Protein AF-A0A956L9D7-F1 (afdb_monomer_lite)

Secondary structure (DSSP, 8-state):
-----SHHHHHTSSSSSSS---------------------------------SS-PPTTSTTSBPPTTS--STTEEEETTEEEE-SSSPPTTSTTSBPPTTS--STT-EEETTEEE-TT-

pLDDT: mean 71.58, std 18.21, range [41.84, 94.81]

Structure (mmCIF, N/CA/C/O backbone):
data_AF-A0A956L9D7-F1
#
_entry.id   AF-A0A956L9D7-F1
#
loop_
_atom_site.group_PDB
_atom_site.id
_atom_site.type_symbol
_atom_site.label_atom_id
_atom_site.label_alt_id
_atom_site.label_comp_id
_atom_site.label_asym_id
_atom_site.label_entity_id
_atom_site.label_seq_id
_atom_site.pdbx_PDB_ins_code
_atom_site.Cartn_x
_atom_site.Cartn_y
_atom_site.Cartn_z
_atom_site.occupancy
_atom_site.B_iso_or_equiv
_atom_site.auth_seq_id
_atom_site.auth_comp_id
_atom_site.auth_asym_id
_atom_site.auth_atom_id
_atom_site.pdbx_PDB_model_num
ATOM 1 N N . MET A 1 1 ? -44.078 -25.722 11.263 1.00 43.50 1 MET A N 1
ATOM 2 C CA . MET A 1 1 ? -43.896 -26.521 12.496 1.00 43.50 1 MET A CA 1
ATOM 3 C C . MET A 1 1 ? -42.425 -26.381 12.916 1.00 43.50 1 MET A C 1
ATOM 5 O O . MET A 1 1 ? -41.614 -27.222 12.580 1.00 43.50 1 MET A O 1
ATOM 9 N N . LEU A 1 2 ? -41.960 -25.196 13.313 1.00 48.56 2 LEU A N 1
ATOM 10 C CA . LEU A 1 2 ? -42.121 -24.591 14.643 1.00 48.56 2 LEU A CA 1
ATOM 11 C C . LEU A 1 2 ? -41.305 -25.330 15.726 1.00 48.56 2 LEU A C 1
ATOM 13 O O . LEU A 1 2 ? -41.832 -26.193 16.416 1.00 48.56 2 LEU A O 1
ATOM 17 N N . ARG A 1 3 ? -40.033 -24.948 15.900 1.00 50.91 3 ARG A N 1
ATOM 18 C CA . ARG A 1 3 ? -39.352 -24.960 17.207 1.00 50.91 3 ARG A CA 1
ATOM 19 C C . ARG A 1 3 ? -38.561 -23.662 17.386 1.00 50.91 3 ARG A C 1
ATOM 21 O O . ARG A 1 3 ? -37.342 -23.633 17.423 1.00 50.91 3 ARG A O 1
ATOM 28 N N . ALA A 1 4 ? -39.329 -22.580 17.487 1.00 56.34 4 ALA A N 1
ATOM 29 C CA . ALA A 1 4 ? -38.919 -21.255 17.937 1.00 56.34 4 ALA A CA 1
ATOM 30 C C . ALA A 1 4 ? -38.867 -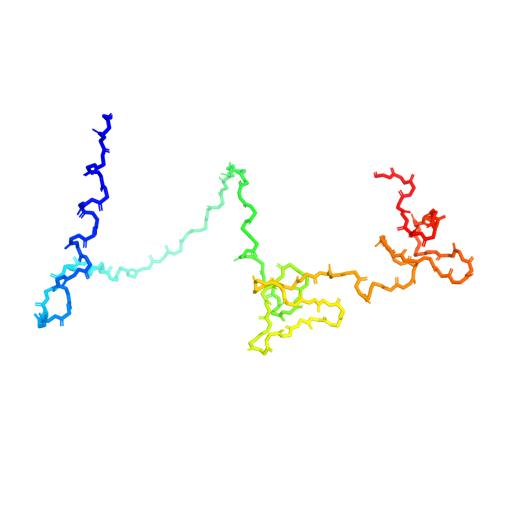21.199 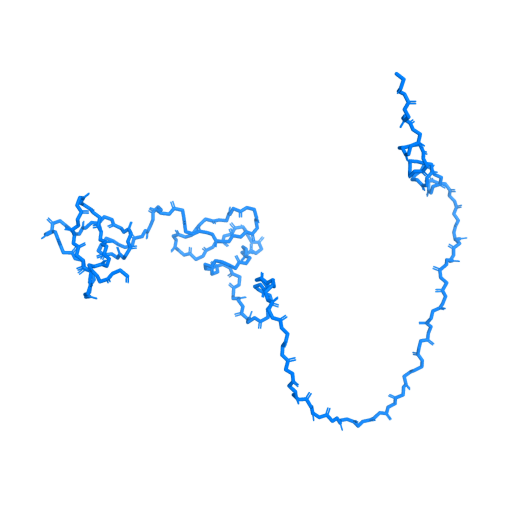19.482 1.00 56.34 4 ALA A C 1
ATOM 32 O O . ALA A 1 4 ? -39.512 -20.356 20.097 1.00 56.34 4 ALA A O 1
ATOM 33 N N . HIS A 1 5 ? -38.171 -22.153 20.114 1.00 57.59 5 HIS A N 1
ATOM 34 C CA . HIS A 1 5 ? -38.140 -22.293 21.580 1.00 57.59 5 HIS A CA 1
ATOM 35 C C . HIS A 1 5 ? -36.784 -21.970 22.224 1.00 57.59 5 HIS A C 1
ATOM 37 O O . HIS A 1 5 ? -36.732 -21.858 23.442 1.00 57.59 5 HIS A O 1
ATOM 43 N N . ASP A 1 6 ? -35.720 -21.761 21.445 1.00 57.25 6 ASP A N 1
ATOM 44 C CA . ASP A 1 6 ? -34.387 -21.483 22.004 1.00 57.25 6 ASP A CA 1
ATOM 45 C C . ASP A 1 6 ? -34.143 -19.979 22.254 1.00 57.25 6 ASP A C 1
ATOM 47 O O . ASP A 1 6 ? -33.473 -19.582 23.201 1.00 57.25 6 ASP A O 1
ATOM 51 N N . SER A 1 7 ? -34.789 -19.100 21.477 1.00 54.06 7 SER A N 1
ATOM 52 C CA . SER A 1 7 ? -34.606 -17.643 21.590 1.00 54.06 7 SER A CA 1
ATOM 53 C C . SER A 1 7 ? -35.311 -16.992 22.788 1.00 54.06 7 SER A C 1
ATOM 55 O O . SER A 1 7 ? -35.011 -15.843 23.106 1.00 54.06 7 SER A O 1
ATOM 57 N N . LEU A 1 8 ? -36.231 -17.689 23.468 1.00 52.50 8 LEU A N 1
ATOM 58 C CA . LEU A 1 8 ? -36.940 -17.126 24.627 1.00 52.50 8 LEU A CA 1
ATOM 59 C C . LEU A 1 8 ? -36.121 -17.197 25.928 1.00 52.50 8 LEU A C 1
ATOM 61 O O . LEU A 1 8 ? -36.329 -16.368 26.809 1.00 52.50 8 LEU A O 1
ATOM 65 N N . ALA A 1 9 ? -35.188 -18.148 26.058 1.00 54.22 9 ALA A N 1
ATOM 66 C CA . ALA A 1 9 ? -34.448 -18.367 27.304 1.00 54.22 9 ALA A CA 1
ATOM 67 C C . ALA A 1 9 ? -33.313 -17.349 27.524 1.00 54.22 9 ALA A C 1
ATOM 69 O O . ALA A 1 9 ? -33.110 -16.902 28.650 1.00 54.22 9 ALA A O 1
ATOM 70 N N . LEU A 1 10 ? -32.618 -16.914 26.463 1.00 50.28 10 LEU A N 1
ATOM 71 C CA . LEU A 1 10 ? -31.544 -15.917 26.592 1.00 50.28 10 LEU A CA 1
ATOM 72 C C . LEU A 1 10 ? -32.072 -14.494 26.838 1.00 50.28 10 LEU A C 1
ATOM 74 O O . LEU A 1 10 ? -31.438 -13.720 27.548 1.00 50.28 10 LEU A O 1
ATOM 78 N N . HIS A 1 11 ? -33.246 -14.148 26.302 1.00 51.59 11 HIS A N 1
ATOM 79 C CA . HIS A 1 11 ? -33.797 -12.795 26.441 1.00 51.59 11 HIS A CA 1
ATOM 80 C C . HIS A 1 11 ? -34.400 -12.505 27.821 1.00 51.59 11 HIS A C 1
ATOM 82 O O . HIS A 1 11 ? -34.530 -11.340 28.182 1.00 51.59 11 HIS A O 1
ATOM 88 N N . LEU A 1 12 ? -34.724 -13.527 28.621 1.00 51.66 12 LEU A N 1
ATOM 89 C CA . LEU A 1 12 ? -35.236 -13.341 29.985 1.00 51.66 12 LEU A CA 1
ATOM 90 C C . LEU A 1 12 ? -34.138 -13.005 31.008 1.00 51.66 12 LEU A C 1
ATOM 92 O O . LEU A 1 12 ? -34.458 -12.513 32.087 1.00 51.66 12 LEU A O 1
ATOM 96 N N . CYS A 1 13 ? -32.858 -13.191 30.668 1.00 50.91 13 CYS A N 1
ATOM 97 C CA . CYS A 1 13 ? -31.746 -12.822 31.549 1.00 50.91 13 CYS A CA 1
ATOM 98 C C . CYS A 1 13 ? -31.400 -11.317 31.472 1.00 50.91 13 CYS A C 1
ATOM 100 O O . CYS A 1 13 ? -30.869 -10.753 32.424 1.00 50.91 13 CYS A O 1
ATOM 102 N N . SER A 1 14 ? -31.747 -10.633 30.372 1.00 50.69 14 SER A N 1
ATOM 103 C CA . SER A 1 14 ? -31.369 -9.225 30.147 1.00 50.69 14 SER A CA 1
ATOM 104 C C . SER A 1 14 ? -32.370 -8.180 30.650 1.00 50.69 14 SER A C 1
ATOM 106 O O . SER A 1 14 ? -32.026 -7.004 30.688 1.00 50.69 14 SER A O 1
ATOM 108 N N . ILE A 1 15 ? -33.598 -8.554 31.029 1.00 53.03 15 ILE A N 1
ATOM 109 C CA . ILE A 1 15 ? -34.650 -7.564 31.359 1.00 53.03 15 ILE A CA 1
ATOM 110 C C . ILE A 1 15 ? -34.863 -7.381 32.872 1.00 53.03 15 ILE A C 1
ATOM 112 O O . ILE A 1 15 ? -35.602 -6.490 33.282 1.00 53.03 15 ILE A O 1
ATOM 116 N N . ALA A 1 16 ? -34.203 -8.184 33.715 1.00 46.03 16 ALA A N 1
ATOM 117 C CA . ALA A 1 16 ? -34.384 -8.160 35.171 1.00 46.03 16 ALA A CA 1
ATOM 118 C C . ALA A 1 16 ? -33.267 -7.435 35.958 1.00 46.03 16 ALA A C 1
ATOM 120 O O . ALA A 1 16 ? -33.316 -7.415 37.182 1.00 46.03 16 ALA A O 1
ATOM 121 N N . THR A 1 17 ? -32.288 -6.801 35.301 1.00 51.19 17 THR A N 1
ATOM 122 C CA . THR A 1 17 ? -31.163 -6.097 35.966 1.00 51.19 17 THR A CA 1
ATOM 123 C C . THR A 1 17 ? -31.288 -4.570 36.013 1.00 51.19 17 THR A C 1
ATOM 125 O O . THR A 1 17 ? -30.407 -3.900 36.545 1.00 51.19 17 THR A O 1
ATOM 128 N N . LEU A 1 18 ? -32.391 -3.988 35.527 1.00 48.91 18 LEU A N 1
ATOM 129 C CA . LEU A 1 18 ? -32.597 -2.529 35.525 1.00 48.91 18 LEU A CA 1
ATOM 130 C C . LEU A 1 18 ? -33.249 -1.962 36.798 1.00 48.91 18 LEU A C 1
ATOM 132 O O . LEU A 1 18 ? -33.567 -0.775 36.843 1.00 48.91 18 LEU A O 1
ATOM 136 N N . ALA A 1 19 ? -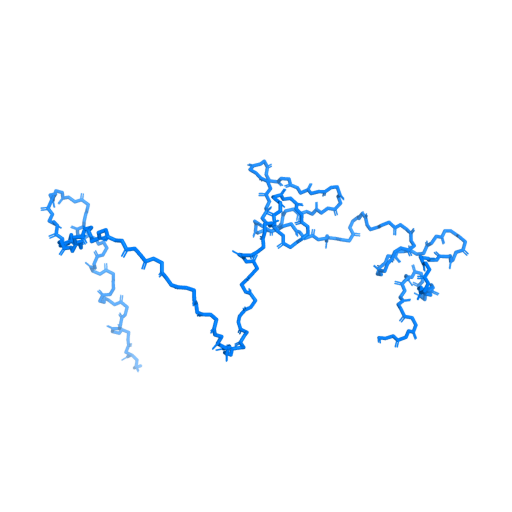33.426 -2.756 37.855 1.00 44.91 19 ALA A N 1
ATOM 137 C CA . ALA A 1 19 ? -33.969 -2.245 39.108 1.00 44.91 19 ALA A CA 1
ATOM 138 C C . ALA A 1 19 ? -33.390 -2.968 40.329 1.00 44.91 19 ALA A C 1
ATOM 140 O O . ALA A 1 19 ? -33.784 -4.082 40.643 1.00 44.91 19 ALA A O 1
ATOM 141 N N . LEU A 1 20 ? -32.529 -2.250 41.055 1.00 48.66 20 LEU A N 1
ATOM 142 C CA . LEU A 1 20 ? -32.154 -2.484 42.451 1.00 48.66 20 LEU A CA 1
ATOM 143 C C . LEU A 1 20 ? -31.397 -3.785 42.780 1.00 48.66 20 LEU A C 1
ATOM 145 O O . LEU A 1 20 ? -31.978 -4.844 42.979 1.00 48.66 20 LEU A O 1
ATOM 149 N N . GLY A 1 21 ? -30.115 -3.606 43.099 1.00 41.84 21 GLY A N 1
ATOM 150 C CA . GLY A 1 21 ? -29.518 -4.322 44.222 1.00 41.84 21 GLY A CA 1
ATOM 151 C C . GLY A 1 21 ? -28.434 -5.317 43.847 1.00 41.84 21 GLY A C 1
ATOM 152 O O . GLY A 1 21 ? -28.679 -6.302 43.163 1.00 41.84 21 GLY A O 1
ATOM 15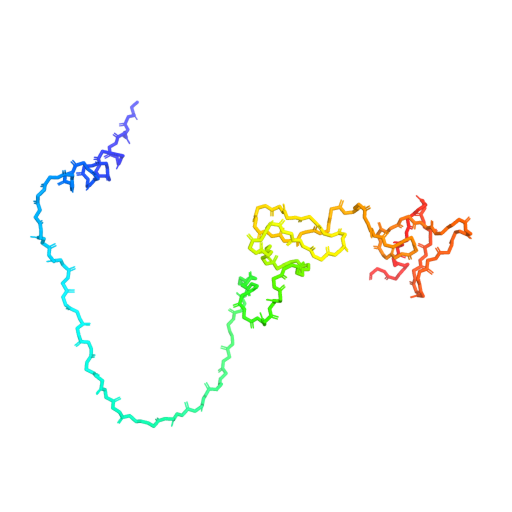3 N N . LEU A 1 22 ? -27.243 -5.037 44.380 1.00 54.28 22 LEU A N 1
ATOM 154 C CA . LEU A 1 22 ? -26.276 -6.010 44.878 1.00 54.28 22 LEU A CA 1
ATOM 155 C C . LEU A 1 22 ? -26.808 -7.452 44.878 1.00 54.28 22 LEU A C 1
ATOM 157 O O . LEU A 1 22 ? -27.565 -7.826 45.771 1.00 54.28 22 LEU A O 1
ATOM 161 N N . LEU A 1 23 ? -26.313 -8.275 43.961 1.00 49.97 23 LEU A N 1
ATOM 162 C CA . LEU A 1 23 ? -26.080 -9.678 44.260 1.00 49.97 23 LEU A CA 1
ATOM 163 C C . LEU A 1 23 ? -24.831 -10.118 43.507 1.00 49.97 23 LEU A C 1
ATOM 165 O O . LEU A 1 23 ? -24.842 -10.387 42.309 1.00 49.97 23 LEU A O 1
ATOM 169 N N . ALA A 1 24 ? -23.735 -10.110 44.255 1.00 46.81 24 ALA A N 1
ATOM 170 C CA . ALA A 1 24 ? -22.515 -10.798 43.912 1.00 46.81 24 ALA A CA 1
ATOM 171 C C . ALA A 1 24 ? -22.826 -12.264 43.556 1.00 46.81 24 ALA A C 1
ATOM 173 O O . ALA A 1 24 ? -23.361 -13.011 44.371 1.00 46.81 24 ALA A O 1
ATOM 174 N N . CYS A 1 25 ? -22.454 -12.678 42.352 1.00 49.34 25 CYS A N 1
ATOM 175 C CA . CYS A 1 25 ? -21.767 -13.949 42.165 1.00 49.34 25 CYS A CA 1
ATOM 176 C C . CYS A 1 25 ? -20.325 -13.552 41.827 1.00 49.34 25 CYS A C 1
ATOM 178 O O . CYS A 1 25 ? -20.109 -12.827 40.865 1.00 49.34 25 CYS A O 1
ATOM 180 N N . GLY A 1 26 ? -19.282 -13.856 42.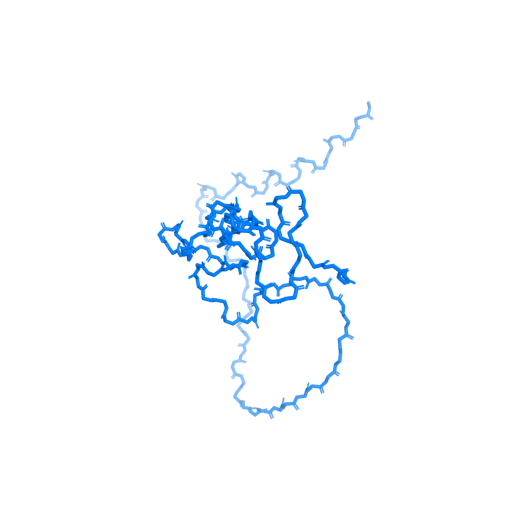570 1.00 49.16 26 GLY A N 1
ATOM 181 C CA . GLY A 1 26 ? -19.032 -14.772 43.668 1.00 49.16 26 GLY A CA 1
ATOM 182 C C . GLY A 1 26 ? -17.506 -14.913 43.659 1.00 49.16 26 GLY A C 1
ATOM 183 O O . GLY A 1 26 ? -16.914 -14.976 42.583 1.00 49.16 26 GLY A O 1
ATOM 184 N N . ASP A 1 27 ? -16.902 -14.819 44.836 1.00 46.12 27 ASP A N 1
ATOM 185 C CA . ASP A 1 27 ? -15.472 -14.813 45.123 1.00 46.12 27 ASP A CA 1
ATOM 186 C C . ASP A 1 27 ? -14.683 -15.975 44.498 1.00 46.12 27 ASP A C 1
ATOM 188 O O . ASP A 1 27 ? -14.987 -17.131 44.768 1.00 46.12 27 ASP A O 1
ATOM 192 N N . ASP A 1 28 ? -13.579 -15.650 43.823 1.00 50.09 28 ASP A N 1
ATOM 193 C CA . ASP A 1 28 ? -12.349 -16.444 43.887 1.00 50.09 28 ASP A CA 1
ATOM 194 C C . ASP A 1 28 ? -11.182 -15.469 44.104 1.00 50.09 28 ASP A C 1
ATOM 196 O O . ASP A 1 28 ? -10.536 -14.959 43.188 1.00 50.09 28 ASP A O 1
ATOM 200 N N . VAL A 1 29 ? -10.991 -15.123 45.380 1.00 52.59 29 VAL A N 1
ATOM 201 C CA . VAL A 1 29 ? -9.761 -14.527 45.903 1.00 52.59 29 VAL A CA 1
ATOM 202 C C . VAL A 1 29 ? -8.717 -15.637 45.914 1.00 52.59 29 VAL A C 1
ATOM 204 O O . VAL A 1 29 ? -8.589 -16.363 46.899 1.00 52.59 29 VAL A O 1
ATOM 207 N N . ASP A 1 30 ? -7.989 -15.789 44.812 1.00 52.59 30 ASP A N 1
ATOM 208 C CA . ASP A 1 30 ? -6.827 -16.672 44.786 1.00 52.59 30 ASP A CA 1
ATOM 209 C C . ASP A 1 30 ? -5.683 -16.014 45.587 1.00 52.59 30 ASP A C 1
ATOM 211 O O . ASP A 1 30 ? -5.304 -14.865 45.308 1.00 52.59 30 ASP A O 1
ATOM 215 N N . PRO A 1 31 ? -5.163 -16.670 46.638 1.00 59.84 31 PRO A N 1
ATOM 216 C CA . PRO A 1 31 ? -4.121 -16.112 47.481 1.00 59.84 31 PRO A CA 1
ATOM 217 C C . PRO A 1 31 ? -2.825 -15.901 46.692 1.00 59.84 31 PRO A C 1
ATOM 219 O O . PRO A 1 31 ? -2.333 -16.778 45.989 1.00 59.84 31 PRO A O 1
ATOM 222 N N . ILE A 1 32 ? -2.241 -14.716 46.871 1.00 63.22 32 ILE A N 1
ATOM 223 C CA . ILE A 1 32 ? -0.894 -14.375 46.413 1.00 63.22 32 ILE A CA 1
ATOM 224 C C . ILE A 1 32 ? 0.098 -15.321 47.104 1.00 63.22 32 ILE A C 1
ATOM 226 O O . ILE A 1 32 ? 0.480 -15.091 48.252 1.00 63.22 32 ILE A O 1
ATOM 230 N N . GLU A 1 33 ? 0.540 -16.365 46.405 1.00 63.34 33 GLU A N 1
ATOM 231 C CA . GLU A 1 33 ? 1.741 -17.117 46.765 1.00 63.34 33 GLU A CA 1
ATOM 232 C C . GLU A 1 33 ? 2.969 -16.440 46.133 1.00 63.34 33 GLU A C 1
ATOM 234 O O . GLU A 1 33 ? 3.072 -16.346 44.904 1.00 63.34 33 GLU A O 1
ATOM 239 N N . PRO A 1 34 ? 3.927 -15.937 46.932 1.00 62.75 34 PRO A N 1
ATOM 240 C CA . PRO A 1 34 ? 5.171 -15.429 46.396 1.00 62.75 34 PRO A CA 1
ATOM 241 C C . PRO A 1 34 ? 6.150 -16.587 46.177 1.00 62.75 34 PRO A C 1
ATOM 243 O O . PRO A 1 34 ? 6.608 -17.213 47.130 1.00 62.75 34 PRO A O 1
ATOM 246 N N . ALA A 1 35 ? 6.545 -16.768 44.916 1.00 50.75 35 ALA A N 1
ATOM 247 C CA . ALA A 1 35 ? 7.937 -16.800 44.458 1.00 50.75 35 ALA A CA 1
ATOM 248 C C . ALA A 1 35 ? 8.289 -17.934 43.476 1.00 50.75 35 ALA A C 1
ATOM 250 O O . ALA A 1 35 ? 7.885 -19.084 43.594 1.00 50.75 35 ALA A O 1
ATOM 251 N N . THR A 1 36 ? 9.224 -17.559 42.600 1.00 50.75 36 THR A N 1
ATOM 252 C CA . THR A 1 36 ? 10.190 -18.386 41.859 1.00 50.75 36 THR A CA 1
ATOM 253 C C . THR A 1 36 ? 9.770 -18.968 40.503 1.00 50.75 36 THR A C 1
ATOM 255 O O . THR A 1 36 ? 9.276 -20.076 40.365 1.00 50.75 36 THR A O 1
ATOM 258 N N . THR A 1 37 ? 10.069 -18.168 39.475 1.00 56.16 37 THR A N 1
ATOM 259 C CA . THR A 1 37 ? 10.817 -18.512 38.253 1.00 56.16 37 THR A CA 1
ATOM 260 C C . THR A 1 37 ? 10.923 -19.991 37.861 1.00 56.16 37 THR A C 1
ATOM 262 O O . THR A 1 37 ? 11.671 -20.740 38.485 1.00 56.16 37 THR A O 1
ATOM 265 N N . SER A 1 38 ? 10.383 -20.350 36.690 1.00 59.84 38 SER A N 1
ATOM 266 C CA . SER A 1 38 ? 11.045 -21.315 35.799 1.00 59.84 38 SER A CA 1
ATOM 267 C C . SER A 1 38 ? 10.596 -21.156 34.343 1.00 59.84 38 SER A C 1
ATOM 269 O O . SER A 1 38 ? 9.409 -21.148 34.032 1.00 59.84 38 SER A O 1
ATOM 271 N N . VAL A 1 39 ? 11.585 -21.005 33.462 1.00 68.69 39 VAL A N 1
ATOM 272 C CA . VAL A 1 39 ? 11.472 -20.920 32.002 1.00 68.69 39 VAL A CA 1
ATOM 273 C C . VAL A 1 39 ? 11.292 -22.328 31.433 1.00 68.69 39 VAL A C 1
ATOM 275 O O . VAL A 1 39 ? 12.048 -23.230 31.786 1.00 68.69 39 VAL A O 1
ATOM 278 N N . GLY A 1 40 ? 10.351 -22.505 30.502 1.00 52.25 40 GLY A N 1
ATOM 279 C CA . GLY A 1 40 ? 10.162 -23.769 29.788 1.00 52.25 40 GLY A CA 1
ATOM 280 C C . GLY A 1 40 ? 9.418 -23.615 28.462 1.00 52.25 40 GLY A C 1
ATOM 281 O O . GLY A 1 40 ? 8.205 -23.773 28.409 1.00 52.25 40 GLY A O 1
ATOM 282 N N . ALA A 1 41 ? 10.167 -23.337 27.390 1.00 60.47 41 ALA A N 1
ATOM 283 C CA . ALA A 1 41 ? 9.803 -23.674 26.006 1.00 60.47 41 ALA A CA 1
ATOM 284 C C . ALA A 1 41 ? 9.639 -25.211 25.898 1.00 60.47 41 ALA A C 1
ATOM 286 O O . ALA A 1 41 ? 10.309 -25.936 26.626 1.00 60.47 41 ALA A O 1
ATOM 287 N N . THR A 1 42 ? 8.836 -25.858 25.051 1.00 61.28 42 THR A N 1
ATOM 288 C CA . THR A 1 42 ? 8.488 -25.706 23.620 1.00 61.28 42 THR A CA 1
ATOM 289 C C . THR A 1 42 ? 7.349 -26.740 23.403 1.00 61.28 42 THR A C 1
ATOM 291 O O . THR A 1 42 ? 7.404 -27.803 24.019 1.00 61.28 42 THR A O 1
ATOM 294 N N . THR A 1 43 ? 6.282 -26.581 22.607 1.00 50.03 43 THR A N 1
ATOM 295 C CA . THR A 1 43 ? 6.206 -26.780 21.137 1.00 50.03 43 THR A CA 1
ATOM 296 C C . THR A 1 43 ? 4.724 -26.668 20.698 1.00 50.03 43 THR A C 1
ATOM 298 O O . THR A 1 43 ? 3.845 -27.124 21.424 1.00 50.03 43 THR A O 1
ATOM 301 N N . ALA A 1 44 ? 4.466 -26.064 19.531 1.00 70.62 44 ALA A N 1
ATOM 302 C CA . ALA A 1 44 ? 3.163 -25.660 18.965 1.00 70.62 44 ALA A CA 1
ATOM 303 C C . ALA A 1 44 ? 2.192 -26.803 18.559 1.00 70.62 44 ALA A C 1
ATOM 305 O O . ALA A 1 44 ? 2.615 -27.953 18.425 1.00 70.62 44 ALA A O 1
ATOM 306 N N . PRO A 1 45 ? 0.913 -26.467 18.256 1.00 55.62 45 PRO A N 1
ATOM 307 C CA . PRO A 1 45 ? 0.540 -26.401 16.833 1.00 55.62 45 PRO A CA 1
ATOM 308 C C . PRO A 1 45 ? -0.342 -25.195 16.407 1.00 55.62 45 PRO A C 1
ATOM 310 O O . PRO A 1 45 ? -1.304 -24.827 17.066 1.00 55.62 45 PRO A O 1
ATOM 313 N N . THR A 1 46 ? 0.021 -24.644 15.243 1.00 54.00 46 THR A N 1
ATOM 314 C CA . THR A 1 46 ? -0.790 -24.199 14.085 1.00 54.00 46 THR A CA 1
ATOM 315 C C . THR A 1 46 ? -2.059 -23.332 14.261 1.00 54.00 46 THR A C 1
ATOM 317 O O . THR A 1 46 ? -3.157 -23.834 14.477 1.00 54.00 46 THR A O 1
ATOM 320 N N . THR A 1 47 ? -1.875 -22.045 13.928 1.00 56.50 47 THR A N 1
ATOM 321 C CA . THR A 1 47 ? -2.752 -21.151 13.134 1.00 56.50 47 THR A CA 1
ATOM 322 C C . THR A 1 47 ? -4.122 -20.750 13.692 1.00 56.50 47 THR A C 1
ATOM 324 O O . THR A 1 47 ? -5.165 -21.222 13.247 1.00 56.50 47 THR A O 1
ATOM 327 N N . ALA A 1 48 ? -4.108 -19.688 14.494 1.00 49.03 48 ALA A N 1
ATOM 328 C CA . ALA A 1 48 ? -4.851 -18.480 14.146 1.00 49.03 48 ALA A CA 1
ATOM 329 C C . ALA A 1 48 ? -3.816 -17.357 13.994 1.00 49.03 48 ALA A C 1
ATOM 331 O O . ALA A 1 48 ? -2.871 -17.291 14.779 1.00 49.03 48 ALA A O 1
ATOM 332 N N . ALA A 1 49 ? -3.939 -16.531 12.958 1.00 50.38 49 ALA A N 1
ATOM 333 C CA . ALA A 1 49 ? -3.164 -15.306 12.827 1.00 50.38 49 ALA A CA 1
ATOM 334 C C . ALA A 1 49 ? -3.623 -14.332 13.923 1.00 50.38 49 ALA A C 1
ATOM 336 O O . ALA A 1 49 ? -4.492 -13.495 13.708 1.00 50.38 49 ALA A O 1
ATOM 337 N N . ASP A 1 50 ? -3.099 -14.527 15.128 1.00 47.69 50 ASP A N 1
ATOM 338 C CA . ASP A 1 50 ? -3.169 -13.573 16.221 1.00 47.69 50 ASP A CA 1
ATOM 339 C C . ASP A 1 50 ? -2.059 -12.548 15.973 1.00 47.69 50 ASP A C 1
ATOM 341 O O . ASP A 1 50 ? -0.896 -12.741 16.327 1.00 47.69 50 ASP A O 1
ATOM 345 N N . SER A 1 51 ? -2.403 -11.482 15.254 1.00 54.25 51 SER A N 1
ATOM 346 C CA . SER A 1 51 ? -1.513 -10.352 14.966 1.00 54.25 51 SER A CA 1
ATOM 347 C C . SER A 1 51 ? -1.257 -9.472 16.202 1.00 54.25 51 SER A C 1
ATOM 349 O O . SER A 1 51 ? -1.037 -8.273 16.061 1.00 54.25 51 SER A O 1
ATOM 351 N N . THR A 1 52 ? -1.302 -10.008 17.429 1.00 53.62 52 THR A N 1
ATOM 352 C CA . THR A 1 52 ? -1.316 -9.192 18.659 1.00 53.62 52 THR A CA 1
ATOM 353 C C . THR A 1 52 ? -0.266 -9.608 19.688 1.00 53.62 52 THR A C 1
ATOM 355 O O . THR A 1 52 ? -0.441 -9.416 20.887 1.00 53.62 52 THR A O 1
ATOM 358 N N . THR A 1 53 ? 0.899 -10.116 19.268 1.00 54.34 53 THR A N 1
ATOM 359 C CA . THR A 1 53 ? 2.094 -10.097 20.147 1.00 54.34 53 THR A CA 1
ATOM 360 C C . THR A 1 53 ? 3.412 -9.952 19.375 1.00 54.34 53 THR A C 1
ATOM 362 O O . THR A 1 53 ? 4.400 -10.638 19.620 1.00 54.34 53 THR A O 1
ATOM 365 N N . GLY A 1 54 ? 3.452 -9.012 18.437 1.00 57.25 54 GLY A N 1
ATOM 366 C CA . GLY A 1 54 ? 4.645 -8.197 18.190 1.00 57.25 54 GLY A CA 1
ATOM 367 C C . GLY A 1 54 ? 4.261 -6.747 18.499 1.00 57.25 54 GLY A C 1
ATOM 368 O O . GLY A 1 54 ? 3.081 -6.436 18.350 1.00 57.25 54 GLY A O 1
ATOM 369 N N . PRO A 1 55 ? 5.165 -5.863 18.967 1.00 61.66 55 PRO A N 1
ATOM 370 C CA . PRO A 1 55 ? 4.840 -4.455 19.186 1.00 61.66 55 PRO A CA 1
ATOM 371 C C . PRO A 1 55 ? 4.562 -3.793 17.834 1.00 61.66 55 PRO A C 1
ATOM 373 O O . PRO A 1 55 ? 5.442 -3.198 17.216 1.00 61.66 55 PRO A O 1
ATOM 376 N N . CYS A 1 56 ? 3.341 -3.952 17.345 1.00 76.75 56 CYS A N 1
ATOM 377 C CA . CYS A 1 56 ? 2.839 -3.185 16.237 1.00 76.75 56 CYS A CA 1
ATOM 378 C C . CYS A 1 56 ? 2.645 -1.751 16.727 1.00 76.75 56 CYS A C 1
ATOM 380 O O . CYS A 1 56 ? 1.946 -1.511 17.711 1.00 76.75 56 CYS A O 1
ATOM 382 N N . VAL A 1 57 ? 3.319 -0.805 16.084 1.00 86.81 57 VAL A N 1
ATOM 383 C CA . VAL A 1 57 ? 3.131 0.614 16.380 1.00 86.81 57 VAL A CA 1
ATOM 384 C C . VAL A 1 57 ? 1.790 1.026 15.785 1.00 86.81 57 VAL A C 1
ATOM 386 O O . VAL A 1 57 ? 1.537 0.742 14.613 1.00 86.81 57 VAL A O 1
ATOM 389 N N . ASP A 1 58 ? 0.936 1.666 16.586 1.00 90.06 58 ASP A N 1
ATOM 390 C CA . ASP A 1 58 ? -0.346 2.185 16.108 1.00 90.06 58 ASP A CA 1
ATOM 391 C C . ASP A 1 58 ? -0.121 3.026 14.845 1.00 90.06 58 ASP A C 1
ATOM 393 O O . ASP A 1 58 ? 0.711 3.937 14.831 1.00 90.06 58 ASP A O 1
ATOM 397 N N . GLY A 1 59 ? -0.858 2.714 13.783 1.00 86.75 59 GLY A N 1
ATOM 398 C CA . GLY A 1 59 ? -0.726 3.366 12.485 1.00 86.75 59 GLY A CA 1
ATOM 399 C C . GLY A 1 59 ? 0.024 2.573 11.409 1.00 86.75 59 GLY A C 1
ATOM 400 O O . GLY A 1 59 ? -0.103 2.933 10.244 1.00 86.75 59 GLY A O 1
ATOM 401 N N . GLN A 1 60 ? 0.741 1.500 11.747 1.00 88.94 60 GLN A N 1
ATOM 402 C CA . GLN A 1 60 ? 1.479 0.674 10.774 1.00 88.94 60 GLN A CA 1
ATOM 403 C C . GLN A 1 60 ? 0.566 -0.254 9.955 1.00 88.94 60 GLN A C 1
ATOM 405 O O . GLN A 1 60 ? -0.544 -0.582 10.370 1.00 88.94 60 GLN A O 1
ATOM 410 N N . GLU A 1 61 ? 1.038 -0.732 8.801 1.00 86.00 61 GLU A N 1
ATOM 411 C CA . GLU A 1 61 ? 0.289 -1.684 7.966 1.00 86.00 61 GLU A CA 1
ATOM 412 C C . GLU A 1 61 ? -0.072 -2.952 8.758 1.00 86.00 61 GLU A C 1
ATOM 414 O O . GLU A 1 61 ? 0.776 -3.558 9.415 1.00 86.00 61 GLU A O 1
ATOM 419 N N . GLY A 1 62 ? -1.349 -3.342 8.728 1.00 84.19 62 GLY A N 1
ATOM 420 C CA . GLY A 1 62 ? -1.856 -4.504 9.463 1.00 84.19 62 GLY A CA 1
ATOM 421 C C . GLY A 1 62 ? -1.960 -4.296 10.979 1.00 84.19 62 GLY A C 1
ATOM 422 O O . GLY A 1 62 ? -2.160 -5.269 11.706 1.00 84.19 62 GLY A O 1
ATOM 423 N N . CYS A 1 63 ? -1.833 -3.054 11.452 1.00 91.56 63 CYS A N 1
ATOM 424 C CA . CYS A 1 63 ? -1.838 -2.675 12.866 1.00 91.56 63 CYS A CA 1
ATOM 425 C C . CYS A 1 63 ? -3.048 -1.779 13.190 1.00 91.56 63 CYS A C 1
ATOM 427 O O . CYS A 1 63 ? -3.668 -1.237 12.265 1.00 91.56 63 CYS A O 1
ATOM 429 N N . PRO A 1 64 ? -3.425 -1.618 14.475 1.00 92.12 64 PRO A N 1
ATOM 430 C CA . PRO A 1 64 ? -4.549 -0.769 14.835 1.00 92.12 64 PRO A CA 1
ATOM 431 C C . PRO A 1 64 ? -4.312 0.689 14.447 1.00 92.12 64 PRO A C 1
ATOM 433 O O . PRO A 1 64 ? -3.180 1.181 14.433 1.00 92.12 64 PRO A O 1
ATOM 436 N N . CYS A 1 65 ? -5.397 1.392 14.137 1.00 92.75 65 CYS A N 1
ATOM 437 C CA . CYS A 1 65 ? -5.327 2.820 13.866 1.00 92.75 65 CYS A CA 1
ATOM 438 C C . CYS A 1 65 ? -4.886 3.591 15.112 1.00 92.75 65 CYS A C 1
ATOM 440 O O . CYS A 1 65 ? -5.204 3.221 16.241 1.00 92.75 65 CYS A O 1
ATOM 442 N N . THR A 1 66 ? -4.202 4.717 14.910 1.00 91.88 66 THR A N 1
ATOM 443 C CA . THR A 1 66 ? -3.904 5.634 16.019 1.00 91.88 66 THR A CA 1
ATOM 444 C C . THR A 1 66 ? -5.197 6.094 16.711 1.00 91.88 66 THR A C 1
ATOM 446 O O . THR A 1 66 ? -6.259 6.102 16.081 1.00 91.88 66 THR A O 1
ATOM 449 N N . PRO A 1 67 ? -5.142 6.594 17.962 1.00 88.19 67 PRO A N 1
ATOM 450 C CA . PRO A 1 67 ? -6.319 7.140 18.652 1.00 88.19 67 PRO A CA 1
ATOM 451 C C . PRO A 1 67 ? -7.051 8.261 17.890 1.00 88.19 67 PRO A C 1
ATOM 453 O O . PRO A 1 67 ? -8.200 8.569 18.196 1.00 88.19 67 PRO A O 1
ATOM 456 N N . GLY A 1 68 ? -6.391 8.890 16.909 1.00 89.44 68 GLY A N 1
ATOM 457 C CA . GLY A 1 68 ? -6.983 9.880 16.006 1.00 89.44 68 GLY A CA 1
ATOM 458 C C . GLY A 1 68 ? -7.628 9.299 14.741 1.00 89.44 68 GLY A C 1
ATOM 459 O O . GLY A 1 68 ? -8.038 10.074 13.881 1.00 89.44 68 GLY A O 1
ATOM 460 N N . GLY A 1 69 ? -7.682 7.971 14.588 1.00 89.44 69 GLY A N 1
ATOM 461 C CA . GLY A 1 69 ? -8.151 7.292 13.375 1.00 89.44 69 GLY A CA 1
ATOM 462 C C . GLY A 1 69 ? -7.197 7.422 12.183 1.00 89.44 69 GLY A C 1
ATOM 463 O O . GLY A 1 69 ? -7.607 7.223 11.042 1.00 89.44 69 GLY A O 1
ATOM 464 N N . ALA A 1 70 ? -5.941 7.798 12.429 1.00 88.50 70 ALA A N 1
ATOM 465 C CA . ALA A 1 70 ? -4.921 7.959 11.399 1.00 88.50 70 ALA A CA 1
ATOM 466 C C . ALA A 1 70 ? -4.001 6.736 11.326 1.00 88.50 70 ALA A C 1
ATOM 468 O O . ALA A 1 70 ? -3.814 6.029 12.319 1.00 88.50 70 ALA A O 1
ATOM 469 N N . CYS A 1 71 ? -3.400 6.552 10.156 1.00 91.50 71 CYS A N 1
ATOM 470 C CA . CYS A 1 71 ? -2.382 5.551 9.878 1.00 91.50 71 CYS A CA 1
ATOM 471 C C . CYS A 1 71 ? -1.136 6.220 9.287 1.00 91.50 71 CYS A C 1
ATOM 473 O O . CYS A 1 71 ? -1.154 7.424 9.003 1.00 91.50 71 CYS A O 1
ATOM 475 N N . ASP A 1 72 ? -0.067 5.448 9.104 1.00 88.62 72 ASP A N 1
ATOM 476 C CA . ASP A 1 72 ? 1.142 5.896 8.428 1.00 88.62 72 ASP A CA 1
ATOM 477 C C . ASP A 1 72 ? 0.821 6.434 7.023 1.00 88.62 72 ASP A C 1
ATOM 479 O O . ASP A 1 72 ? -0.198 6.066 6.421 1.00 88.62 72 ASP A O 1
ATOM 483 N N . PRO A 1 73 ? 1.663 7.339 6.491 1.00 83.75 73 PRO A N 1
ATOM 484 C CA . PRO A 1 73 ? 1.438 7.969 5.203 1.00 83.75 73 PRO A CA 1
ATOM 485 C C . PRO A 1 73 ? 1.158 6.941 4.113 1.00 83.75 73 PRO A C 1
ATOM 487 O O . PRO A 1 73 ? 2.030 6.189 3.691 1.00 83.75 73 PRO A O 1
ATOM 490 N N . GLY A 1 74 ? -0.078 6.970 3.638 1.00 76.94 74 GLY A N 1
ATOM 491 C CA . GLY A 1 74 ? -0.533 6.160 2.531 1.00 76.94 74 GLY A CA 1
ATOM 492 C C . GLY A 1 74 ? -1.369 4.934 2.879 1.00 76.94 74 GLY A C 1
ATOM 493 O O . GLY A 1 74 ? -1.875 4.274 1.972 1.00 76.94 74 GLY A O 1
ATOM 494 N N . LEU A 1 75 ? -1.596 4.708 4.168 1.00 85.94 75 LEU A N 1
ATOM 495 C CA . LEU A 1 75 ? -2.543 3.736 4.691 1.00 85.94 75 LEU A CA 1
ATOM 496 C C . LEU A 1 75 ? -3.872 4.425 5.041 1.00 85.94 75 LEU A C 1
ATOM 498 O O . LEU A 1 75 ? -3.910 5.611 5.384 1.00 85.94 75 LEU A O 1
ATOM 502 N N . GLN A 1 76 ? -4.977 3.684 4.985 1.00 88.62 76 GLN A N 1
ATOM 503 C CA . GLN A 1 76 ? -6.271 4.125 5.508 1.00 88.62 76 GLN A CA 1
ATOM 504 C C . GLN A 1 76 ? -6.703 3.262 6.683 1.00 88.62 76 GLN A C 1
ATOM 506 O O . GLN A 1 76 ? -6.541 2.044 6.676 1.00 88.62 76 GLN A O 1
ATOM 511 N N . CYS A 1 77 ? -7.320 3.913 7.666 1.00 91.81 77 CYS A N 1
ATOM 512 C CA . CYS A 1 77 ? -7.979 3.232 8.765 1.00 91.81 77 CYS A CA 1
ATOM 513 C C . CYS A 1 77 ? -9.322 2.659 8.288 1.00 91.81 77 CYS A C 1
ATOM 515 O O . CYS A 1 77 ? -10.285 3.408 8.095 1.00 91.81 77 CYS A O 1
ATOM 517 N N . LEU A 1 78 ? -9.397 1.341 8.095 1.00 89.75 78 LEU A N 1
ATOM 518 C CA . LEU A 1 78 ? -10.639 0.615 7.832 1.00 89.75 78 LEU A CA 1
ATOM 519 C C . LEU A 1 78 ? -10.890 -0.384 8.959 1.00 89.75 78 LEU A C 1
ATOM 521 O O . LEU A 1 78 ? -10.110 -1.306 9.164 1.00 89.75 78 LEU A O 1
ATOM 525 N N . SER A 1 79 ? -12.038 -0.257 9.628 1.00 88.94 79 SER A N 1
ATOM 526 C CA . SER A 1 79 ? -12.467 -1.191 10.686 1.00 88.94 79 SER A CA 1
ATOM 527 C C . SER A 1 79 ? -11.415 -1.368 11.791 1.00 88.94 79 SER A C 1
ATOM 529 O O . SER A 1 79 ? -11.061 -2.493 12.132 1.00 88.94 79 SER A O 1
ATOM 531 N N . ASP A 1 80 ? -10.888 -0.247 12.297 1.00 88.38 80 ASP A N 1
ATOM 532 C CA . ASP A 1 80 ? -9.822 -0.190 13.310 1.00 88.38 80 ASP A CA 1
ATOM 533 C C . ASP A 1 80 ? -8.481 -0.800 12.879 1.00 88.38 80 ASP A C 1
ATOM 535 O O . ASP A 1 80 ? -7.591 -0.957 13.709 1.00 88.38 80 ASP A O 1
ATOM 539 N N . LEU A 1 81 ? -8.297 -1.077 11.585 1.00 90.06 81 LEU A N 1
ATOM 540 C CA . LEU A 1 81 ? -7.058 -1.603 11.028 1.00 90.06 81 LEU A CA 1
ATOM 541 C C . LEU A 1 81 ? -6.504 -0.680 9.941 1.00 90.06 81 LEU A C 1
ATOM 543 O O . LEU A 1 81 ? -7.223 -0.239 9.042 1.00 90.06 81 LEU A O 1
ATOM 547 N N . CYS A 1 82 ? -5.205 -0.417 9.999 1.00 90.69 82 CYS A N 1
ATOM 548 C CA . CYS A 1 82 ? -4.495 0.302 8.957 1.00 90.69 82 CYS A CA 1
ATOM 549 C C . CYS A 1 82 ? -4.221 -0.629 7.780 1.00 90.69 82 CYS A C 1
ATOM 551 O O . CYS A 1 82 ? -3.435 -1.573 7.876 1.00 90.69 82 CYS A O 1
ATOM 553 N N . VAL A 1 83 ? -4.888 -0.356 6.664 1.00 86.62 83 VAL A N 1
ATOM 554 C CA . VAL A 1 83 ? -4.756 -1.120 5.425 1.00 86.62 83 VAL A CA 1
ATOM 555 C C . VAL A 1 83 ? -4.210 -0.229 4.321 1.00 86.62 83 VAL A C 1
ATOM 557 O O . VAL A 1 83 ? -4.579 0.945 4.205 1.00 86.62 83 VAL A O 1
ATOM 560 N N . ASP A 1 84 ? -3.336 -0.792 3.492 1.00 82.00 84 ASP A N 1
ATOM 561 C CA . ASP A 1 84 ? -2.939 -0.145 2.249 1.00 82.00 84 ASP A CA 1
ATOM 562 C C . ASP A 1 84 ? -4.123 -0.217 1.279 1.00 82.00 84 ASP A C 1
ATOM 564 O O . ASP A 1 84 ? -4.519 -1.280 0.803 1.00 82.00 84 ASP A O 1
ATOM 568 N N . VAL A 1 85 ? -4.754 0.930 1.037 1.00 70.50 85 VAL A N 1
ATOM 569 C CA . VAL A 1 85 ? -5.871 1.045 0.085 1.00 70.50 85 VAL A CA 1
ATOM 570 C C . VAL A 1 85 ? -5.391 1.332 -1.340 1.00 70.50 85 VAL A C 1
ATOM 572 O O . VAL A 1 85 ? -6.170 1.798 -2.172 1.00 70.50 85 VAL A O 1
ATOM 575 N N . GLY A 1 86 ? -4.109 1.113 -1.640 1.00 60.09 86 GLY A N 1
ATOM 576 C CA . GLY A 1 86 ? -3.528 1.308 -2.968 1.00 60.09 86 GLY A CA 1
ATOM 577 C C . GLY A 1 86 ? -3.505 2.762 -3.448 1.00 60.09 86 GLY A C 1
ATOM 578 O O . GLY A 1 86 ? -3.229 3.018 -4.618 1.00 60.09 86 GLY A O 1
ATOM 579 N N . GLY A 1 87 ? -3.800 3.733 -2.578 1.00 58.00 87 GLY A N 1
ATOM 580 C CA . GLY A 1 87 ? -3.877 5.153 -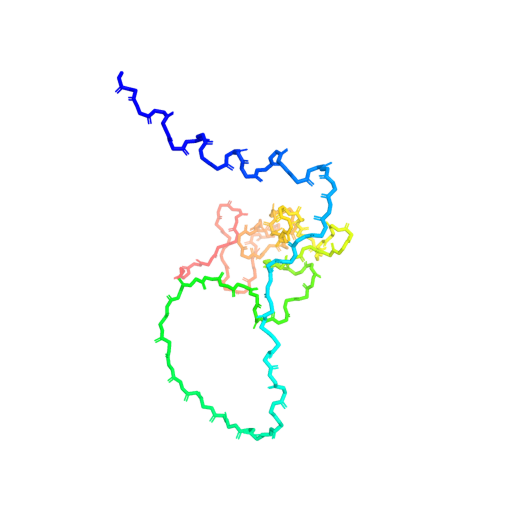2.947 1.00 58.00 87 GLY A CA 1
ATOM 581 C C . GLY A 1 87 ? -2.521 5.855 -3.062 1.00 58.00 87 GLY A C 1
ATOM 582 O O . GLY A 1 87 ? -2.435 6.959 -3.597 1.00 58.00 87 GLY A O 1
ATOM 583 N N . THR A 1 88 ? -1.466 5.228 -2.551 1.00 61.69 88 THR A N 1
ATOM 584 C CA . THR A 1 88 ? -0.210 5.912 -2.190 1.00 61.69 88 THR A CA 1
ATOM 585 C C . THR A 1 88 ? 0.984 4.994 -2.319 1.00 61.69 88 THR A C 1
ATOM 587 O O . THR A 1 88 ? 2.039 5.228 -1.736 1.00 61.69 88 THR A O 1
ATOM 590 N N . CYS A 1 89 ? 0.826 3.923 -3.078 1.00 73.12 89 CYS A N 1
ATOM 591 C CA . CYS A 1 89 ? 1.923 3.019 -3.262 1.00 73.12 89 CYS A CA 1
ATOM 592 C C . CYS A 1 89 ? 2.963 3.725 -4.172 1.00 73.12 89 CYS A C 1
ATOM 594 O O . CYS A 1 89 ? 2.586 4.370 -5.165 1.00 73.12 89 CYS A O 1
ATOM 596 N N . PRO A 1 90 ? 4.255 3.741 -3.796 1.00 79.38 90 PRO A N 1
ATOM 597 C CA . PRO A 1 90 ? 5.268 4.477 -4.537 1.00 79.38 90 PRO A CA 1
ATOM 598 C C . PRO A 1 90 ? 5.334 3.961 -5.972 1.00 79.38 90 PRO A C 1
ATOM 600 O O . PRO A 1 90 ? 5.367 2.756 -6.218 1.00 79.38 90 PRO A O 1
ATOM 603 N N . VAL A 1 91 ? 5.349 4.878 -6.937 1.00 87.06 91 VAL A N 1
ATOM 604 C CA . VAL A 1 91 ? 5.477 4.514 -8.348 1.00 87.06 91 VAL A CA 1
ATOM 605 C C . VAL A 1 91 ? 6.756 3.693 -8.532 1.00 87.06 91 VAL A C 1
ATOM 607 O O . VAL A 1 91 ? 7.848 4.175 -8.234 1.00 87.06 91 VAL A O 1
ATOM 610 N N . GLY A 1 92 ? 6.613 2.473 -9.048 1.00 88.12 92 GLY A N 1
ATOM 611 C CA . GLY A 1 92 ? 7.703 1.510 -9.178 1.00 88.12 92 GLY A CA 1
ATOM 612 C C . GLY A 1 92 ? 7.692 0.355 -8.165 1.00 88.12 92 GLY A C 1
ATOM 613 O O . GLY A 1 92 ? 8.387 -0.629 -8.407 1.00 88.12 92 GLY A O 1
ATOM 614 N N . SER A 1 93 ? 6.908 0.416 -7.087 1.00 89.00 93 SER A N 1
ATOM 615 C CA . SER A 1 93 ? 6.877 -0.637 -6.057 1.00 89.00 93 SER A CA 1
ATOM 616 C C . SER A 1 93 ? 5.950 -1.810 -6.398 1.00 89.00 93 SER A C 1
ATOM 618 O O . SER A 1 93 ? 5.149 -1.741 -7.324 1.00 89.00 93 SER A O 1
ATOM 620 N N . ALA A 1 94 ? 6.071 -2.933 -5.688 1.00 87.69 94 ALA A N 1
ATOM 621 C CA . ALA A 1 94 ? 5.293 -4.139 -5.987 1.00 87.69 94 ALA A CA 1
ATOM 622 C C . ALA A 1 94 ? 3.777 -3.876 -5.906 1.00 87.69 94 ALA A C 1
ATOM 624 O O . ALA A 1 94 ? 3.288 -3.342 -4.918 1.00 87.69 94 ALA A O 1
ATOM 625 N N . GLY A 1 95 ? 3.039 -4.244 -6.958 1.00 83.31 95 GLY A N 1
ATOM 626 C CA . GLY A 1 95 ? 1.603 -3.976 -7.088 1.00 83.31 95 GLY A CA 1
ATOM 627 C C . GLY A 1 95 ? 1.249 -2.545 -7.516 1.00 83.31 95 GLY A C 1
ATOM 628 O O . GLY A 1 95 ? 0.068 -2.235 -7.659 1.00 83.31 95 GLY A O 1
ATOM 629 N N . CYS A 1 96 ? 2.242 -1.685 -7.765 1.00 89.38 96 CYS A N 1
ATOM 630 C CA . CYS A 1 96 ? 2.053 -0.269 -8.088 1.00 89.38 96 CYS A CA 1
ATOM 631 C C . CYS A 1 96 ? 2.186 0.059 -9.564 1.00 89.38 96 CYS A C 1
ATOM 633 O O . CYS A 1 96 ? 2.821 -0.696 -10.303 1.00 89.38 96 CYS A O 1
ATOM 635 N N . PRO A 1 97 ? 1.676 1.230 -9.997 1.00 91.25 97 PRO A N 1
ATOM 636 C CA . PRO A 1 97 ? 1.964 1.741 -11.322 1.00 91.25 97 PRO A CA 1
ATOM 637 C C . PRO A 1 97 ? 3.469 1.878 -11.562 1.00 91.25 97 PRO A C 1
ATOM 639 O O . PRO A 1 97 ? 4.224 2.309 -10.686 1.00 91.25 97 PRO A O 1
ATOM 642 N N . CYS A 1 98 ? 3.900 1.545 -12.774 1.00 93.19 98 CYS A N 1
ATOM 643 C CA . CYS A 1 98 ? 5.288 1.721 -13.181 1.00 93.19 98 CYS A CA 1
ATOM 644 C C . CYS A 1 98 ? 5.666 3.200 -13.277 1.00 93.19 98 CYS A C 1
ATOM 646 O O . CYS A 1 98 ? 4.826 4.071 -13.522 1.00 93.19 98 CYS A O 1
ATOM 648 N N . THR A 1 99 ? 6.963 3.489 -13.167 1.00 91.12 99 THR A N 1
ATOM 649 C CA . THR A 1 99 ? 7.481 4.832 -13.469 1.00 91.12 99 THR A CA 1
ATOM 650 C C . THR A 1 99 ? 7.171 5.237 -14.909 1.00 91.12 99 THR A C 1
ATOM 652 O O . THR A 1 99 ? 6.928 4.395 -15.771 1.00 91.12 99 THR A O 1
ATOM 655 N N . MET A 1 100 ? 7.237 6.540 -15.208 1.00 87.88 100 MET A N 1
ATOM 656 C CA . MET A 1 100 ? 7.036 7.056 -16.572 1.00 87.88 100 MET A CA 1
ATOM 657 C C . MET A 1 100 ? 7.988 6.410 -17.599 1.00 87.88 100 MET A C 1
ATOM 659 O O . MET A 1 100 ? 7.662 6.334 -18.779 1.00 87.88 100 MET A O 1
ATOM 663 N N . GLY A 1 101 ? 9.150 5.917 -17.152 1.00 89.81 101 GLY A N 1
ATOM 664 C CA . GLY A 1 101 ? 10.102 5.169 -17.976 1.00 89.81 101 GLY A CA 1
ATOM 665 C C . GLY A 1 101 ? 9.843 3.659 -18.062 1.00 89.81 101 GLY A C 1
ATOM 666 O O . GLY A 1 101 ? 10.684 2.949 -18.602 1.00 89.81 101 GLY A O 1
ATOM 667 N N . GLY A 1 102 ? 8.740 3.150 -17.503 1.00 91.75 102 GLY A N 1
ATOM 668 C CA . GLY A 1 102 ? 8.443 1.715 -17.418 1.00 91.75 102 GLY A CA 1
ATOM 669 C C . GLY A 1 102 ? 9.312 0.952 -16.410 1.00 91.75 102 GLY A C 1
ATOM 670 O O . GLY A 1 102 ? 9.381 -0.270 -16.460 1.00 91.75 102 GLY A O 1
ATOM 671 N N . GLY A 1 103 ? 10.006 1.660 -15.519 1.00 93.19 103 GLY A N 1
ATOM 672 C CA . GLY A 1 103 ? 10.850 1.073 -14.479 1.00 93.19 103 GLY A CA 1
ATOM 673 C C . GLY A 1 103 ? 10.087 0.769 -13.191 1.00 93.19 103 GLY A C 1
ATOM 674 O O . GLY A 1 103 ? 9.122 1.468 -12.865 1.00 93.19 103 GLY A O 1
ATOM 675 N N . CYS A 1 104 ? 10.584 -0.231 -12.466 1.00 94.56 104 CYS A N 1
ATOM 676 C CA . CYS A 1 104 ? 10.131 -0.671 -11.150 1.00 94.56 104 CYS A CA 1
ATOM 677 C C . CYS A 1 104 ? 11.331 -0.838 -10.202 1.00 94.56 104 CYS A C 1
ATOM 679 O O . CYS A 1 104 ? 12.483 -0.770 -10.647 1.00 94.56 104 CYS A O 1
ATOM 681 N N . ASP A 1 105 ? 11.066 -1.071 -8.917 1.00 94.00 105 ASP A N 1
ATOM 682 C CA . ASP A 1 105 ? 12.081 -1.384 -7.915 1.00 94.00 105 ASP A CA 1
ATOM 683 C C . ASP A 1 105 ? 12.910 -2.621 -8.321 1.00 94.00 105 ASP A C 1
ATOM 685 O O . ASP A 1 105 ? 12.448 -3.473 -9.094 1.00 94.00 105 ASP A O 1
ATOM 689 N N . PRO A 1 106 ? 14.159 -2.745 -7.831 1.00 93.75 106 PRO A N 1
ATOM 690 C CA . PRO A 1 106 ? 15.057 -3.820 -8.230 1.00 93.75 106 PRO A CA 1
ATOM 691 C C . PRO A 1 106 ? 14.442 -5.210 -8.036 1.00 93.75 106 PRO A C 1
ATOM 693 O O . PRO A 1 106 ? 14.105 -5.611 -6.926 1.00 93.75 106 PRO A O 1
ATOM 696 N N . GLY A 1 107 ? 14.362 -5.972 -9.127 1.00 91.81 107 GLY A N 1
ATOM 697 C CA . GLY A 1 107 ? 13.792 -7.320 -9.119 1.00 91.81 107 GLY A CA 1
ATOM 698 C C . GLY A 1 107 ? 12.310 -7.392 -9.482 1.00 91.81 107 GLY A C 1
ATOM 699 O O . GLY A 1 107 ? 11.792 -8.501 -9.548 1.00 91.81 107 GLY A O 1
ATOM 700 N N . LEU A 1 108 ? 11.657 -6.264 -9.773 1.00 93.88 108 LEU A N 1
ATOM 701 C CA . LEU A 1 108 ? 10.302 -6.204 -10.319 1.00 93.88 108 LEU A CA 1
ATOM 702 C C . LEU A 1 108 ? 10.325 -5.894 -11.822 1.00 93.88 108 LEU A C 1
ATOM 704 O O . LEU A 1 108 ? 11.244 -5.251 -12.335 1.00 93.88 108 LEU A O 1
ATOM 708 N N . ALA A 1 109 ? 9.289 -6.334 -12.531 1.00 94.75 109 ALA A N 1
ATOM 709 C CA . ALA A 1 109 ? 9.072 -6.071 -13.946 1.00 94.75 109 ALA A CA 1
ATOM 710 C C . ALA A 1 109 ? 7.772 -5.286 -14.149 1.00 94.75 109 ALA A C 1
ATOM 712 O O . ALA A 1 109 ? 6.740 -5.617 -13.566 1.00 94.75 109 ALA A O 1
ATOM 713 N N . CYS A 1 110 ? 7.813 -4.268 -15.009 1.00 94.81 110 CYS A N 1
ATOM 714 C CA . CYS A 1 110 ? 6.615 -3.537 -15.401 1.00 94.81 110 CYS A CA 1
ATOM 715 C C . CYS A 1 110 ? 5.799 -4.358 -16.407 1.00 94.81 110 CYS A C 1
ATOM 717 O O . CYS A 1 110 ? 6.217 -4.528 -17.553 1.00 94.81 110 CYS A O 1
ATOM 719 N N . THR A 1 111 ? 4.634 -4.842 -15.983 1.00 94.56 111 THR A N 1
ATOM 720 C CA . THR A 1 111 ? 3.698 -5.622 -16.801 1.00 94.56 111 THR A CA 1
ATOM 721 C C . THR A 1 111 ? 2.326 -4.962 -16.747 1.00 94.56 111 THR A C 1
ATOM 723 O O . THR A 1 111 ? 1.814 -4.695 -15.666 1.00 94.56 111 THR A O 1
ATOM 726 N N . ASP A 1 112 ? 1.752 -4.637 -17.908 1.00 92.81 112 ASP A N 1
ATOM 727 C CA . ASP A 1 112 ? 0.450 -3.953 -18.013 1.00 92.81 112 ASP A CA 1
ATOM 728 C C . ASP A 1 112 ? 0.350 -2.657 -17.183 1.00 92.81 112 ASP A C 1
ATOM 730 O O . ASP A 1 112 ? -0.699 -2.288 -16.661 1.00 92.81 112 ASP A O 1
ATOM 734 N N . GLY A 1 113 ? 1.471 -1.939 -17.067 1.00 89.31 113 GLY A N 1
ATOM 735 C CA . GLY A 1 113 ? 1.548 -0.700 -16.298 1.00 89.31 113 GLY A CA 1
ATOM 736 C C . GLY A 1 113 ? 1.630 -0.903 -14.787 1.00 89.31 113 GLY A C 1
ATOM 737 O O . GLY A 1 113 ? 1.606 0.096 -14.076 1.00 89.31 113 GLY A O 1
ATOM 738 N N . VAL A 1 114 ? 1.781 -2.142 -14.307 1.00 91.50 114 VAL A N 1
ATOM 739 C CA . VAL A 1 114 ? 1.930 -2.502 -12.892 1.00 91.50 114 VAL A CA 1
ATOM 740 C C . VAL A 1 114 ? 3.250 -3.240 -12.656 1.00 91.50 114 VAL A C 1
ATOM 742 O O . VAL A 1 114 ? 3.676 -4.075 -13.451 1.00 91.50 114 VAL A O 1
ATOM 745 N N . CYS A 1 115 ? 3.918 -2.943 -11.551 1.00 93.12 115 CYS A N 1
ATOM 746 C CA . CYS A 1 115 ? 5.151 -3.601 -11.146 1.00 93.12 115 CYS A CA 1
ATOM 747 C C . CYS A 1 115 ? 4.855 -4.932 -10.448 1.00 93.12 115 CYS A C 1
ATOM 749 O O . CYS A 1 115 ? 4.231 -4.970 -9.389 1.00 93.12 115 CYS A O 1
ATOM 751 N N . VAL A 1 116 ? 5.324 -6.031 -11.035 1.00 93.56 116 VAL A N 1
ATOM 752 C CA . VAL A 1 116 ? 5.099 -7.404 -10.555 1.00 93.56 116 VAL A CA 1
ATOM 753 C C . VAL A 1 116 ? 6.424 -8.152 -10.404 1.00 93.56 116 VAL A C 1
ATOM 755 O O . VAL A 1 116 ? 7.385 -7.833 -11.104 1.00 93.56 116 VAL A O 1
ATOM 758 N N . ASP A 1 117 ? 6.502 -9.143 -9.509 1.00 92.25 117 ASP A N 1
ATOM 759 C CA . ASP A 1 117 ? 7.679 -10.023 -9.436 1.00 92.25 117 ASP A CA 1
ATOM 760 C C . ASP A 1 117 ? 7.629 -11.034 -10.599 1.00 92.25 117 ASP A C 1
ATOM 762 O O . ASP A 1 117 ? 6.703 -11.848 -10.662 1.00 92.25 117 ASP A O 1
ATOM 766 N N . PRO A 1 118 ? 8.602 -11.025 -11.530 1.00 86.94 118 PRO A N 1
ATOM 767 C CA . PRO A 1 118 ? 8.644 -11.989 -12.625 1.00 86.94 118 PRO A CA 1
ATOM 768 C C . PRO A 1 118 ? 8.976 -13.425 -12.177 1.00 86.94 118 PRO A C 1
ATOM 770 O O . PRO A 1 118 ? 8.942 -14.332 -13.009 1.00 86.94 118 PRO A O 1
ATOM 773 N N . ARG A 1 119 ? 9.350 -13.649 -10.910 1.00 83.12 119 ARG A N 1
ATOM 774 C CA . ARG A 1 119 ? 9.757 -14.958 -10.371 1.00 83.12 119 ARG A CA 1
ATOM 775 C C . ARG A 1 119 ? 8.646 -15.710 -9.637 1.00 83.12 119 ARG A C 1
ATOM 777 O O . ARG A 1 119 ? 8.793 -16.924 -9.528 1.00 83.12 119 ARG A O 1
ATOM 784 N N . GLY A 1 120 ? 7.559 -15.032 -9.249 1.00 62.62 120 GLY A N 1
ATOM 785 C CA . GLY A 1 120 ? 6.391 -15.631 -8.584 1.00 62.62 120 GLY A CA 1
ATOM 786 C C . GLY A 1 120 ? 6.625 -15.988 -7.123 1.00 62.62 120 GLY A C 1
ATOM 787 O O . GLY A 1 120 ? 7.409 -16.926 -6.862 1.00 62.62 120 GLY A O 1
#

Radius of gyration: 26.64 Å; chains: 1; bounding box: 59×37×66 Å

Foldseek 3Di:
DDDPPPVVPVVVVPPPPPDDDDDDDDDDPPDDDDDDDDDDDDDDDDDDPPVPPDPDPAQEAQHFHDPVQHHPPQWHRDPRGTHRPLPDDPAQEAQHFHDPVQHHDPQWGRDPRGTHRPVD

Sequence (120 aa):
MLRAHDSLALHLCSIATLALGLLACGDDVDPIEPATTSVGATTAPTTAADSTTGPCVDGQEGCPCTPGGACDPGLQCLSDLCVDVGGTCPVGSAGCPCTMGGGCDPGLACTDGVCVDPRG